Protein AF-A0A7V9SRX5-F1 (afdb_monomer_lite)

Sequence (151 aa):
MKETKEEQTEQKQNTNKTEKTLLGTDTEKGVWEKAAETVAGDNKLMGTVLKLILSPITLLVGVGALIYAFVKIKTQKDEIEKLKTENLKLKDDYTELEEDFEKVKKKYKKIKTLTETESESPLLGIGITNSKSLIPINQPEKKKTYETAYL

Structure (mmCIF, N/CA/C/O backbone):
data_AF-A0A7V9SRX5-F1
#
_entry.id   AF-A0A7V9SRX5-F1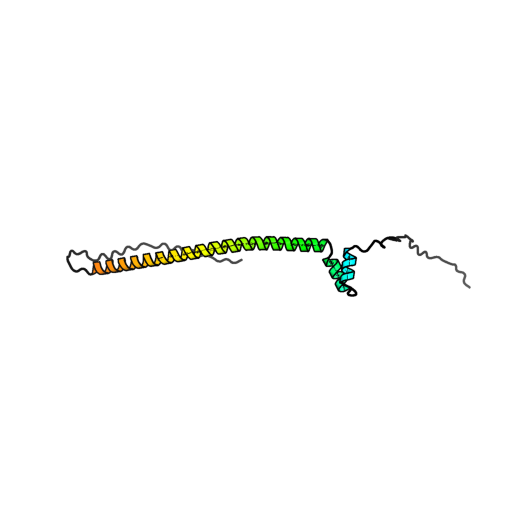
#
loop_
_atom_site.group_PDB
_atom_site.id
_atom_site.type_symbol
_atom_site.label_atom_id
_atom_site.label_alt_id
_atom_site.label_comp_id
_atom_site.label_asym_id
_atom_site.label_entity_id
_atom_site.label_seq_id
_atom_site.pdbx_PDB_ins_code
_atom_site.Cartn_x
_atom_site.Cartn_y
_atom_site.Cartn_z
_atom_site.occupancy
_atom_site.B_iso_or_equiv
_atom_site.auth_seq_id
_atom_site.auth_comp_id
_atom_site.auth_asym_id
_atom_site.auth_atom_id
_atom_site.pdbx_PDB_model_num
ATOM 1 N N . MET A 1 1 ? 91.224 10.830 -50.559 1.00 37.91 1 MET A N 1
ATOM 2 C CA . MET A 1 1 ? 90.696 11.083 -49.202 1.00 37.91 1 MET A CA 1
ATOM 3 C C . MET A 1 1 ? 89.285 10.507 -49.164 1.00 37.91 1 MET A C 1
ATOM 5 O O . MET A 1 1 ? 88.472 10.952 -49.957 1.00 37.91 1 MET A O 1
ATOM 9 N N . LYS A 1 2 ? 89.065 9.514 -48.288 1.00 42.66 2 LYS A N 1
ATOM 10 C CA . LYS A 1 2 ? 87.791 8.884 -47.877 1.00 42.66 2 LYS A CA 1
ATOM 11 C C . LYS A 1 2 ? 87.038 7.995 -48.887 1.00 42.66 2 LYS A C 1
ATOM 13 O O . LYS A 1 2 ? 86.152 8.439 -49.603 1.00 42.66 2 LYS A O 1
ATOM 18 N N . GLU A 1 3 ? 87.360 6.702 -48.819 1.00 40.22 3 GLU A N 1
ATOM 19 C CA . GLU A 1 3 ? 86.377 5.609 -48.850 1.00 40.22 3 GLU A CA 1
ATOM 20 C C . GLU A 1 3 ? 85.419 5.716 -47.646 1.00 40.22 3 GLU A C 1
ATOM 22 O O . GLU A 1 3 ? 85.787 6.348 -46.653 1.00 40.22 3 GLU A O 1
ATOM 27 N N . THR A 1 4 ? 84.242 5.077 -47.733 1.00 40.41 4 THR A N 1
ATOM 28 C CA . THR A 1 4 ? 83.486 4.306 -46.700 1.00 40.41 4 THR A CA 1
ATOM 29 C C . THR A 1 4 ? 82.001 4.359 -47.099 1.00 40.41 4 THR A C 1
ATOM 31 O O . THR A 1 4 ? 81.384 5.416 -47.036 1.00 40.41 4 THR A O 1
ATOM 34 N N . LYS A 1 5 ? 81.509 3.352 -47.830 1.00 41.03 5 LYS A N 1
ATOM 35 C CA . LYS A 1 5 ? 80.802 2.153 -47.333 1.00 41.03 5 LYS A CA 1
ATOM 36 C C . LYS A 1 5 ? 79.458 2.467 -46.671 1.00 41.03 5 LYS A C 1
ATOM 38 O O . LYS A 1 5 ? 79.394 3.009 -45.575 1.00 41.03 5 LYS A O 1
ATOM 43 N N . GLU A 1 6 ? 78.417 2.055 -47.388 1.00 42.28 6 GLU A N 1
ATOM 44 C CA . GLU A 1 6 ? 77.093 1.726 -46.880 1.00 42.28 6 GLU A CA 1
ATOM 45 C C . GLU A 1 6 ? 77.218 0.786 -45.677 1.00 42.28 6 GLU A C 1
ATOM 47 O O . GLU A 1 6 ? 77.866 -0.259 -45.765 1.00 42.28 6 GLU A O 1
ATOM 52 N N . GLU A 1 7 ? 76.574 1.140 -44.570 1.00 35.91 7 GLU A N 1
ATOM 53 C CA . GLU A 1 7 ? 76.259 0.194 -43.509 1.00 35.91 7 GLU A CA 1
ATOM 54 C C . GLU A 1 7 ? 74.784 0.355 -43.150 1.00 35.91 7 GLU A C 1
ATOM 56 O O . GLU A 1 7 ? 74.303 1.428 -42.780 1.00 35.91 7 GLU A O 1
ATOM 61 N N . GLN A 1 8 ? 74.064 -0.742 -43.362 1.00 38.22 8 GLN A N 1
ATOM 62 C CA . GLN A 1 8 ? 72.699 -0.968 -42.933 1.00 38.22 8 GLN A CA 1
ATOM 63 C C . GLN A 1 8 ? 72.590 -0.784 -41.419 1.00 38.22 8 GLN A C 1
ATOM 65 O O . GLN A 1 8 ? 73.414 -1.282 -40.657 1.00 38.22 8 GLN A O 1
ATOM 70 N N . THR A 1 9 ? 71.494 -0.192 -40.962 1.00 36.19 9 THR A N 1
ATOM 71 C CA . THR A 1 9 ? 70.931 -0.586 -39.671 1.00 36.19 9 THR A CA 1
ATOM 72 C C . THR A 1 9 ? 69.476 -0.944 -39.898 1.00 36.19 9 THR A C 1
ATOM 74 O O . THR A 1 9 ? 68.632 -0.109 -40.215 1.00 36.19 9 THR A O 1
ATOM 77 N N . GLU A 1 10 ? 69.232 -2.246 -39.822 1.00 43.88 10 GLU A N 1
ATOM 78 C CA . GLU A 1 10 ? 67.935 -2.891 -39.867 1.00 43.88 10 GLU A CA 1
ATOM 79 C C . GLU A 1 10 ? 67.009 -2.294 -38.799 1.00 43.88 10 GLU A C 1
ATOM 81 O O . GLU A 1 10 ? 67.254 -2.442 -37.603 1.00 43.88 10 GLU A O 1
ATOM 86 N N . GLN A 1 11 ? 65.885 -1.701 -39.208 1.00 35.72 11 GLN A N 1
ATOM 87 C CA . GLN A 1 11 ? 64.719 -1.616 -38.333 1.00 35.72 11 GLN A CA 1
ATOM 88 C C . GLN A 1 11 ? 63.674 -2.614 -38.816 1.00 35.72 11 GLN A C 1
ATOM 90 O O . GLN A 1 11 ? 62.729 -2.327 -39.547 1.00 35.72 11 GLN A O 1
ATOM 95 N N . LYS A 1 12 ? 63.916 -3.853 -38.399 1.00 45.59 12 LYS A N 1
ATOM 96 C CA . LYS A 1 12 ? 62.998 -4.977 -38.469 1.00 45.59 12 LYS A CA 1
ATOM 97 C C . LYS A 1 12 ? 61.847 -4.702 -37.498 1.00 45.59 12 LYS A C 1
ATOM 99 O O . LYS A 1 12 ? 61.930 -5.065 -36.329 1.00 45.59 12 LYS A O 1
ATOM 104 N N . GLN A 1 13 ? 60.765 -4.083 -37.965 1.00 35.81 13 GLN A N 1
ATOM 105 C CA . GLN A 1 13 ? 59.482 -4.184 -37.272 1.00 35.81 13 GLN A CA 1
ATOM 106 C C . GLN A 1 13 ? 58.455 -4.830 -38.194 1.00 35.81 13 GLN A C 1
ATOM 108 O O . GLN A 1 13 ? 57.885 -4.220 -39.092 1.00 35.81 13 GLN A O 1
ATOM 113 N N . ASN A 1 14 ? 58.312 -6.131 -37.946 1.00 34.66 14 ASN A N 1
ATOM 114 C CA . ASN A 1 14 ? 57.335 -7.061 -38.481 1.00 34.66 14 ASN A CA 1
ATOM 115 C C . ASN A 1 14 ? 56.010 -6.397 -38.867 1.00 34.66 14 ASN A C 1
ATOM 117 O O . ASN A 1 14 ? 55.209 -6.000 -38.021 1.00 34.66 14 ASN A O 1
ATOM 121 N N . THR A 1 15 ? 55.753 -6.406 -40.167 1.00 44.22 15 THR A N 1
ATOM 122 C CA . THR A 1 15 ? 54.417 -6.410 -40.740 1.00 44.22 15 THR A CA 1
ATOM 123 C C . THR A 1 15 ? 53.714 -7.681 -40.265 1.00 44.22 15 THR A C 1
ATOM 125 O O . THR A 1 15 ? 53.922 -8.754 -40.819 1.00 44.22 15 THR A O 1
ATOM 128 N N . ASN A 1 16 ? 52.878 -7.582 -39.234 1.00 38.97 16 ASN A N 1
ATOM 129 C CA . ASN A 1 16 ? 51.808 -8.550 -39.042 1.00 38.97 16 ASN A CA 1
ATOM 130 C C . ASN A 1 16 ? 50.482 -7.811 -39.107 1.00 38.97 16 ASN A C 1
ATOM 132 O O . ASN A 1 16 ? 50.088 -7.080 -38.201 1.00 38.97 16 ASN A O 1
ATOM 136 N N . LYS A 1 17 ? 49.833 -8.014 -40.255 1.00 51.44 17 LYS A N 1
ATOM 137 C CA . LYS A 1 17 ? 48.425 -7.755 -40.505 1.00 51.44 17 LYS A CA 1
ATOM 138 C C . LYS A 1 17 ? 47.605 -8.138 -39.279 1.00 51.44 17 LYS A C 1
ATOM 140 O O . LYS A 1 17 ? 47.476 -9.305 -38.925 1.00 51.44 17 LYS A O 1
ATOM 145 N N . THR A 1 18 ? 46.945 -7.157 -38.697 1.00 42.66 18 THR A N 1
ATOM 146 C CA . THR A 1 18 ? 45.568 -7.357 -38.262 1.00 42.66 18 THR A CA 1
ATOM 147 C C . THR A 1 18 ? 44.767 -6.219 -38.866 1.00 42.66 18 THR A C 1
ATOM 149 O O . THR A 1 18 ? 44.219 -5.362 -38.184 1.00 42.66 18 THR A O 1
ATOM 152 N N . GLU A 1 19 ? 44.703 -6.236 -40.200 1.00 39.06 19 GLU A N 1
ATOM 153 C CA . GLU A 1 19 ? 43.474 -5.878 -40.896 1.00 39.06 19 GLU A CA 1
ATOM 154 C C . GLU A 1 19 ? 42.388 -6.809 -40.351 1.00 39.06 19 GLU A C 1
ATOM 156 O O . GLU A 1 19 ? 42.064 -7.848 -40.922 1.00 39.06 19 GLU A O 1
AT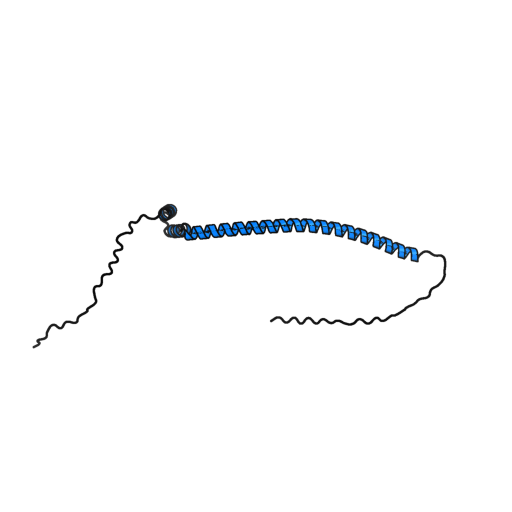OM 161 N N . LYS A 1 20 ? 41.819 -6.449 -39.198 1.00 43.00 20 LYS A N 1
ATOM 162 C CA . LYS A 1 20 ? 40.458 -6.853 -38.891 1.00 43.00 20 LYS A CA 1
ATOM 163 C C . LYS A 1 20 ? 39.576 -5.915 -39.696 1.00 43.00 20 LYS A C 1
ATOM 165 O O . LYS A 1 20 ? 38.911 -5.031 -39.166 1.00 43.00 20 LYS A O 1
ATOM 170 N N . THR A 1 21 ? 39.618 -6.114 -41.008 1.00 46.81 21 THR A N 1
ATOM 171 C CA . THR A 1 21 ? 38.537 -5.751 -41.898 1.00 46.81 21 THR A CA 1
ATOM 172 C C . THR A 1 21 ? 37.352 -6.583 -41.424 1.00 46.81 21 THR A C 1
ATOM 174 O O . THR A 1 21 ? 37.097 -7.678 -41.916 1.00 46.81 21 THR A O 1
ATOM 177 N N . LEU A 1 22 ? 36.638 -6.086 -40.410 1.00 39.81 22 LEU A N 1
ATOM 178 C CA . LEU A 1 22 ? 35.232 -6.414 -40.220 1.00 39.81 22 LEU A CA 1
ATOM 179 C C . LEU A 1 22 ? 34.484 -5.708 -41.355 1.00 39.81 22 LEU A C 1
ATOM 181 O O . LEU A 1 22 ? 33.805 -4.702 -41.184 1.00 39.81 22 LEU A O 1
ATOM 185 N N . LEU A 1 23 ? 34.719 -6.236 -42.556 1.00 48.41 23 LEU A N 1
ATOM 186 C CA . LEU A 1 23 ? 33.841 -6.130 -43.699 1.00 48.41 23 LEU A CA 1
ATOM 187 C C . LEU A 1 23 ? 32.514 -6.723 -43.233 1.00 48.41 23 LEU A C 1
ATOM 189 O O . LEU A 1 23 ? 32.396 -7.934 -43.056 1.00 48.41 23 LEU A O 1
ATOM 193 N N . GLY A 1 24 ? 31.559 -5.836 -42.976 1.00 48.75 24 GLY A N 1
ATOM 194 C CA . GLY A 1 24 ? 30.178 -6.191 -42.690 1.00 48.75 24 GLY A CA 1
ATOM 195 C C . GLY A 1 24 ? 29.661 -5.650 -41.367 1.00 48.75 24 GLY A C 1
ATOM 196 O O . GLY A 1 24 ? 29.430 -6.428 -40.455 1.00 48.75 24 GLY A O 1
ATOM 197 N N . THR A 1 25 ? 29.381 -4.347 -41.302 1.00 43.28 25 THR A N 1
ATOM 198 C CA . THR A 1 25 ? 28.169 -3.868 -40.620 1.00 43.28 25 THR A CA 1
ATOM 199 C C . THR A 1 25 ? 27.589 -2.665 -41.364 1.00 43.28 25 THR A C 1
ATOM 201 O O . THR A 1 25 ? 27.415 -1.592 -40.800 1.00 43.28 25 THR A O 1
ATOM 204 N N . ASP A 1 26 ? 27.237 -2.872 -42.633 1.00 46.56 26 ASP A N 1
ATOM 205 C CA . ASP A 1 26 ? 26.000 -2.281 -43.172 1.00 46.56 26 ASP A CA 1
ATOM 206 C C . ASP A 1 26 ? 24.811 -3.205 -42.811 1.00 46.56 26 ASP A C 1
ATOM 208 O O . ASP A 1 26 ? 23.878 -3.441 -43.571 1.00 46.56 26 ASP A O 1
ATOM 212 N N . THR A 1 27 ? 24.885 -3.826 -41.629 1.00 47.53 27 THR A N 1
ATOM 213 C CA . THR A 1 27 ? 23.803 -4.578 -41.007 1.00 47.53 27 THR A CA 1
ATOM 214 C C . THR A 1 27 ? 22.855 -3.564 -40.407 1.00 47.53 27 THR A C 1
ATOM 216 O O . THR A 1 27 ? 23.118 -3.019 -39.337 1.00 47.53 27 THR A O 1
ATOM 219 N N . GLU A 1 28 ? 21.803 -3.277 -41.168 1.00 57.53 28 GLU A N 1
ATOM 220 C CA . GLU A 1 28 ? 20.478 -2.863 -40.717 1.00 57.53 28 GLU A CA 1
ATOM 221 C C . GLU A 1 28 ? 20.436 -2.339 -39.276 1.00 57.53 28 GLU A C 1
ATOM 223 O O . GLU A 1 28 ? 20.330 -3.115 -38.325 1.00 57.53 28 GLU A O 1
ATOM 228 N N . LYS A 1 29 ? 20.460 -1.007 -39.111 1.00 63.12 29 LYS A N 1
ATOM 229 C CA . LYS A 1 29 ? 20.099 -0.380 -37.830 1.00 63.12 29 LYS A CA 1
ATOM 230 C C . LYS A 1 29 ? 18.835 -1.054 -37.301 1.00 63.12 29 LYS A C 1
ATOM 232 O O . LYS A 1 29 ? 17.812 -1.070 -38.001 1.00 63.12 29 LYS A O 1
ATOM 237 N N . GLY A 1 30 ? 18.918 -1.613 -36.095 1.00 70.31 30 GLY A N 1
ATOM 238 C CA . GLY A 1 30 ? 17.805 -2.325 -35.480 1.00 70.31 30 GLY A CA 1
ATOM 239 C C . GLY A 1 30 ? 16.569 -1.427 -35.411 1.00 70.31 30 GLY A C 1
ATOM 240 O O . GLY A 1 30 ? 16.685 -0.208 -35.281 1.00 70.31 30 GLY A O 1
ATOM 241 N N . VAL A 1 31 ? 15.374 -2.017 -35.492 1.00 77.81 31 VAL A N 1
ATOM 242 C CA . VAL A 1 31 ? 14.086 -1.287 -35.480 1.00 77.81 31 VAL A CA 1
ATOM 243 C C . VAL A 1 31 ? 14.024 -0.251 -34.345 1.00 77.81 31 VAL A C 1
ATOM 245 O O . VAL A 1 31 ? 13.563 0.871 -34.540 1.00 77.81 31 VAL A O 1
ATOM 248 N N . TRP A 1 32 ? 14.583 -0.595 -33.185 1.00 76.75 32 TRP A N 1
ATOM 249 C CA . TRP A 1 32 ? 14.666 0.259 -32.000 1.00 76.75 32 TRP A CA 1
ATOM 250 C C . TRP A 1 32 ? 15.616 1.449 -32.150 1.00 76.75 32 TRP A C 1
ATOM 252 O O . TRP A 1 32 ? 15.304 2.547 -31.694 1.00 76.75 32 TRP A O 1
ATOM 262 N N . GLU A 1 33 ? 16.750 1.272 -32.828 1.00 77.19 33 GLU A N 1
ATOM 263 C CA . GLU A 1 33 ? 17.661 2.381 -33.110 1.00 77.19 33 GLU A CA 1
ATOM 264 C C . GLU A 1 33 ? 17.069 3.352 -34.128 1.00 77.19 33 GLU A C 1
ATOM 266 O O . GLU A 1 33 ? 17.203 4.562 -33.954 1.00 77.19 33 GLU A O 1
ATOM 271 N N . LYS A 1 34 ? 16.366 2.840 -35.147 1.00 81.56 34 LYS A N 1
ATOM 272 C CA . LYS A 1 34 ? 15.650 3.677 -36.123 1.00 81.56 34 LYS A CA 1
ATOM 273 C C . LYS A 1 34 ? 14.535 4.485 -35.460 1.00 81.56 34 LYS A C 1
ATOM 275 O O . LYS A 1 34 ? 14.363 5.662 -35.773 1.00 81.56 34 LYS A O 1
ATOM 280 N N . ALA A 1 35 ? 13.807 3.883 -34.519 1.00 78.19 35 ALA A N 1
ATOM 281 C CA . ALA A 1 35 ? 12.792 4.581 -33.736 1.00 78.19 35 ALA A CA 1
ATOM 282 C C . ALA A 1 35 ? 13.412 5.672 -32.846 1.00 78.19 35 ALA A C 1
ATOM 284 O O . ALA A 1 35 ? 12.930 6.803 -32.840 1.00 78.19 35 ALA A O 1
ATOM 285 N N . ALA A 1 36 ? 14.516 5.370 -32.157 1.00 79.62 36 ALA A N 1
ATOM 286 C CA . ALA A 1 36 ? 15.224 6.345 -31.331 1.00 79.62 36 ALA A CA 1
ATOM 287 C C . ALA A 1 36 ? 15.741 7.542 -32.147 1.00 79.62 36 ALA A C 1
ATOM 289 O O . ALA A 1 36 ? 15.605 8.683 -31.714 1.00 79.62 36 ALA A O 1
ATOM 290 N N . GLU A 1 37 ? 16.294 7.294 -33.336 1.00 79.38 37 GLU A N 1
ATOM 291 C CA . GLU A 1 37 ? 16.784 8.342 -34.241 1.00 79.38 37 GLU A CA 1
ATOM 292 C C . GLU A 1 37 ? 15.642 9.179 -34.834 1.00 79.38 37 GLU A C 1
ATOM 294 O O . GLU A 1 37 ? 15.750 10.400 -34.900 1.00 79.38 37 GLU A O 1
ATOM 299 N N . THR A 1 38 ? 14.515 8.550 -35.180 1.00 80.50 38 THR A N 1
ATOM 300 C CA . THR A 1 38 ? 13.324 9.251 -35.695 1.00 80.50 38 THR A CA 1
ATOM 301 C C . THR A 1 38 ? 12.717 10.182 -34.642 1.00 80.50 38 THR A C 1
ATOM 303 O O . THR A 1 38 ? 12.302 11.292 -34.961 1.00 80.50 38 THR A O 1
ATOM 306 N N . VAL A 1 39 ? 12.679 9.750 -33.379 1.00 80.25 39 VAL A N 1
ATOM 307 C CA . VAL A 1 39 ? 12.115 10.540 -32.272 1.00 80.25 39 VAL A CA 1
ATOM 308 C C . VAL A 1 39 ? 13.082 11.625 -31.791 1.00 80.25 39 VAL A C 1
ATOM 310 O O . VAL A 1 39 ? 12.647 12.693 -31.366 1.00 80.25 39 VAL A O 1
ATOM 313 N N . ALA A 1 40 ? 14.391 11.380 -31.854 1.00 83.56 40 ALA A N 1
ATOM 314 C CA . ALA A 1 40 ? 15.393 12.351 -31.428 1.00 83.56 40 ALA A CA 1
ATOM 315 C C . ALA A 1 40 ? 15.674 13.458 -32.456 1.00 83.56 40 ALA A C 1
ATOM 317 O O . ALA A 1 40 ? 16.159 14.526 -32.066 1.00 83.56 40 ALA A O 1
ATOM 318 N N . GLY A 1 41 ? 15.394 13.213 -33.742 1.00 82.44 41 GLY A N 1
ATOM 319 C CA . GLY A 1 41 ? 15.733 14.134 -34.826 1.00 82.44 41 GLY A CA 1
ATOM 320 C C . GLY A 1 41 ? 17.229 14.465 -34.823 1.00 82.44 41 GLY A C 1
ATOM 321 O O . GLY A 1 41 ? 18.070 13.582 -34.663 1.00 82.44 41 GLY A O 1
ATOM 322 N N . ASP A 1 42 ? 17.570 15.751 -34.919 1.00 84.69 42 ASP A N 1
ATOM 323 C CA . ASP A 1 42 ? 18.968 16.213 -34.925 1.00 84.69 42 ASP A CA 1
ATOM 324 C C . ASP A 1 42 ? 19.618 16.259 -33.529 1.00 84.69 42 ASP A C 1
ATOM 326 O O . ASP A 1 42 ? 20.826 16.498 -33.394 1.00 84.69 42 ASP A O 1
ATOM 330 N N . ASN A 1 43 ? 18.853 16.022 -32.457 1.00 84.12 43 ASN A N 1
ATOM 331 C CA . ASN A 1 43 ? 19.385 16.093 -31.103 1.00 84.12 43 ASN A CA 1
ATOM 332 C C . ASN A 1 43 ? 20.103 14.790 -30.715 1.00 84.12 43 ASN A C 1
ATOM 334 O O . ASN A 1 43 ? 19.516 13.860 -30.155 1.00 84.12 43 ASN A O 1
ATOM 338 N N . LYS A 1 44 ? 21.419 14.753 -30.954 1.00 82.00 44 LYS A N 1
ATOM 339 C CA . LYS A 1 44 ? 22.299 13.608 -30.636 1.00 82.00 44 LYS A CA 1
ATOM 340 C C . LYS A 1 44 ? 22.217 13.145 -29.178 1.00 82.00 44 LYS A C 1
ATOM 342 O O . LYS A 1 44 ? 22.340 11.949 -28.898 1.00 82.00 44 LYS A O 1
ATOM 347 N N . LEU A 1 45 ? 22.007 14.078 -28.252 1.00 85.00 45 LEU A N 1
ATOM 348 C CA . LEU A 1 45 ? 21.911 13.775 -26.826 1.00 85.00 45 LEU A CA 1
ATOM 349 C C . LEU A 1 45 ? 20.612 13.014 -26.540 1.00 85.00 45 LEU A C 1
ATOM 351 O O . LEU A 1 45 ? 20.627 11.980 -25.875 1.00 85.00 45 LEU A O 1
ATOM 355 N N . MET A 1 46 ? 19.515 13.452 -27.158 1.00 83.50 46 MET A N 1
ATOM 356 C CA . MET A 1 46 ? 18.223 12.788 -27.029 1.00 83.50 46 MET A CA 1
ATOM 357 C C . MET A 1 46 ? 18.199 11.428 -27.735 1.00 83.50 46 MET A C 1
ATOM 359 O O . MET A 1 46 ? 17.654 10.473 -27.193 1.00 83.50 46 MET A O 1
ATOM 363 N N . GLY A 1 47 ? 18.894 11.282 -28.867 1.00 83.81 47 GLY A N 1
ATOM 364 C CA . GLY A 1 47 ? 19.048 9.990 -29.548 1.00 83.81 47 GLY A CA 1
ATOM 365 C C . GLY A 1 47 ? 19.773 8.958 -28.690 1.00 83.81 47 GLY A C 1
ATOM 366 O O . GLY A 1 47 ? 19.366 7.800 -28.634 1.00 83.81 47 GLY A O 1
ATOM 367 N N . THR A 1 48 ? 20.801 9.385 -27.955 1.00 85.19 48 THR A N 1
ATOM 368 C CA . THR A 1 48 ? 21.549 8.509 -27.042 1.00 85.19 48 THR A CA 1
ATOM 369 C C . THR A 1 48 ? 20.692 8.086 -25.848 1.00 85.19 48 THR A C 1
ATOM 371 O O . THR A 1 48 ? 20.667 6.909 -25.491 1.00 85.19 48 THR A O 1
ATOM 374 N N . VAL A 1 49 ? 19.939 9.022 -25.264 1.00 84.19 49 VAL A N 1
ATOM 375 C CA . VAL A 1 49 ? 19.019 8.740 -24.151 1.00 84.19 49 VAL A CA 1
ATOM 376 C C . VAL A 1 49 ? 17.880 7.822 -24.594 1.00 84.19 49 VAL A C 1
ATOM 378 O O . VAL A 1 49 ? 17.572 6.865 -23.891 1.00 84.19 49 VAL A O 1
ATOM 381 N N . LEU A 1 50 ? 17.293 8.040 -25.773 1.00 84.50 50 LEU A N 1
ATOM 382 C CA . LEU A 1 50 ? 16.255 7.159 -26.306 1.00 84.50 50 LEU A CA 1
ATOM 383 C C . LEU A 1 50 ? 16.781 5.759 -26.607 1.00 84.50 50 LEU A C 1
ATOM 385 O O . LEU A 1 50 ? 16.116 4.796 -26.242 1.00 84.50 50 LEU A O 1
ATOM 389 N N . LYS A 1 51 ? 17.971 5.620 -27.203 1.00 84.38 51 LYS A N 1
ATOM 390 C CA . LYS A 1 51 ? 18.599 4.302 -27.401 1.00 84.38 51 LYS A CA 1
ATOM 391 C C . LYS A 1 51 ? 18.849 3.593 -26.072 1.00 84.38 51 LYS A C 1
ATOM 393 O O . LYS A 1 51 ? 18.650 2.385 -25.981 1.00 84.38 51 LYS A O 1
ATOM 398 N N . LEU A 1 52 ? 19.244 4.343 -25.043 1.00 85.44 52 LEU A N 1
ATOM 399 C CA . LEU A 1 52 ? 19.422 3.797 -23.706 1.00 85.44 52 LEU A CA 1
ATOM 400 C C . LEU A 1 52 ? 18.088 3.356 -23.105 1.00 85.44 52 LEU A C 1
ATOM 402 O O . LEU A 1 52 ? 18.026 2.239 -22.630 1.00 85.44 52 LEU A O 1
ATOM 406 N N . ILE A 1 53 ? 17.031 4.173 -23.154 1.00 84.25 53 ILE A N 1
ATOM 407 C CA . ILE A 1 53 ? 15.711 3.854 -22.577 1.00 84.25 53 ILE A CA 1
ATOM 408 C C . ILE A 1 53 ? 15.029 2.701 -23.325 1.00 84.25 53 ILE A C 1
ATOM 410 O O . ILE A 1 53 ? 14.448 1.825 -22.685 1.00 84.25 53 ILE A O 1
ATOM 414 N N . LEU A 1 54 ? 15.126 2.683 -24.657 1.00 83.38 54 LEU A N 1
ATOM 415 C CA . LEU A 1 54 ? 14.569 1.645 -25.534 1.00 83.38 54 LEU A CA 1
ATOM 416 C C . LEU A 1 54 ? 15.431 0.378 -25.582 1.00 83.38 54 LEU A C 1
ATOM 418 O O . LEU A 1 54 ? 15.072 -0.577 -26.272 1.00 83.38 54 LEU A O 1
ATOM 422 N N . SER A 1 55 ? 16.559 0.348 -24.868 1.00 85.06 55 SER A N 1
ATOM 423 C CA . SER A 1 55 ? 17.353 -0.865 -24.742 1.00 85.06 55 SER A CA 1
ATOM 424 C C . SER A 1 55 ? 16.503 -1.972 -24.105 1.00 85.06 55 SER A C 1
ATOM 426 O O . SER A 1 55 ? 15.797 -1.734 -23.121 1.00 85.06 55 SER A O 1
ATOM 428 N N . PRO A 1 56 ? 16.576 -3.217 -24.601 1.00 84.31 56 PRO A N 1
ATOM 429 C CA . PRO A 1 56 ? 15.859 -4.335 -23.994 1.00 84.31 56 PRO A CA 1
ATOM 430 C C . PRO A 1 56 ? 16.135 -4.477 -22.490 1.00 84.31 56 PRO A C 1
ATOM 432 O O . PRO A 1 56 ? 15.238 -4.811 -21.722 1.00 84.31 56 PRO A O 1
ATOM 435 N N . ILE A 1 57 ? 17.358 -4.168 -22.048 1.00 87.44 57 ILE A N 1
ATOM 436 C CA . ILE A 1 57 ? 17.764 -4.280 -20.641 1.00 87.44 57 ILE A CA 1
ATOM 437 C C . ILE A 1 57 ? 17.055 -3.230 -19.779 1.00 87.44 57 ILE A C 1
ATOM 439 O O . ILE A 1 57 ? 16.514 -3.560 -18.727 1.00 87.44 57 ILE A O 1
ATOM 443 N N . THR A 1 58 ? 17.025 -1.969 -20.209 1.00 87.69 58 THR A N 1
ATOM 444 C CA . THR A 1 58 ? 16.371 -0.888 -19.454 1.00 87.69 58 THR A CA 1
ATOM 445 C C . THR A 1 58 ? 14.862 -1.050 -19.433 1.00 87.69 58 THR A C 1
ATOM 447 O O . THR A 1 58 ? 14.247 -0.762 -18.409 1.00 87.69 58 THR A O 1
ATOM 450 N N . LEU A 1 59 ? 14.266 -1.564 -20.512 1.00 88.62 59 LEU A N 1
ATOM 451 C CA . LEU A 1 59 ? 12.849 -1.915 -20.536 1.00 88.62 59 LEU A CA 1
ATOM 452 C C . LEU A 1 59 ? 12.538 -3.035 -19.539 1.00 88.62 59 LEU A C 1
ATOM 454 O O . LEU A 1 59 ? 11.589 -2.905 -18.769 1.00 88.62 59 LEU A O 1
ATOM 458 N N . LEU A 1 60 ? 13.356 -4.091 -19.481 1.00 90.31 60 LEU A N 1
ATOM 459 C CA . LEU A 1 60 ? 13.190 -5.165 -18.495 1.00 90.31 60 LEU A CA 1
ATOM 460 C C . LEU A 1 60 ? 13.322 -4.652 -17.056 1.00 90.31 60 LEU A C 1
ATOM 462 O O . LEU A 1 60 ? 12.489 -4.980 -16.212 1.00 90.31 60 LEU A O 1
ATOM 466 N N . VAL A 1 61 ? 14.324 -3.813 -16.780 1.00 92.88 61 VAL A N 1
ATOM 467 C CA . VAL A 1 61 ? 14.506 -3.191 -15.457 1.00 92.88 61 VAL A CA 1
ATOM 468 C C . VAL A 1 61 ? 13.324 -2.281 -15.112 1.00 92.88 61 VAL A C 1
ATOM 470 O O . VAL A 1 61 ? 12.799 -2.358 -14.002 1.00 92.88 61 VAL A O 1
ATOM 473 N N . GLY A 1 62 ? 12.862 -1.462 -16.059 1.00 91.06 62 GLY A N 1
ATOM 474 C CA . GLY A 1 62 ? 11.717 -0.571 -15.874 1.00 91.06 62 GLY A CA 1
ATOM 475 C C . GLY A 1 62 ? 10.423 -1.333 -15.588 1.00 91.06 62 GLY A C 1
ATOM 476 O O . GLY A 1 62 ? 9.718 -1.019 -14.630 1.00 91.06 62 GLY A O 1
ATOM 477 N N . VAL A 1 63 ? 10.138 -2.385 -16.359 1.00 92.50 63 VAL A N 1
ATOM 478 C CA . VAL A 1 63 ? 8.969 -3.251 -16.144 1.00 92.50 63 VAL A CA 1
ATOM 479 C C . VAL A 1 63 ? 9.074 -3.988 -14.807 1.00 92.50 63 VAL A C 1
ATOM 481 O O . VAL A 1 63 ? 8.100 -4.023 -14.057 1.00 92.50 63 VAL A O 1
ATOM 484 N N . GLY A 1 64 ? 10.251 -4.513 -14.455 1.00 92.69 64 GLY A N 1
ATOM 485 C CA . GLY A 1 64 ? 10.482 -5.159 -13.160 1.00 92.69 64 GLY A CA 1
ATOM 486 C C . GLY A 1 64 ? 10.242 -4.216 -11.977 1.00 92.69 64 GLY A C 1
ATOM 487 O O . GLY A 1 64 ? 9.566 -4.587 -11.014 1.00 92.69 64 GLY A O 1
ATOM 488 N N . ALA A 1 65 ? 10.717 -2.971 -12.072 1.00 93.75 65 ALA A N 1
ATOM 489 C CA . ALA A 1 65 ? 10.485 -1.946 -11.057 1.00 93.75 65 ALA A CA 1
ATOM 490 C C . ALA A 1 65 ? 8.994 -1.591 -10.920 1.00 93.75 65 ALA A C 1
ATOM 492 O O . ALA A 1 65 ? 8.494 -1.471 -9.799 1.00 93.75 65 ALA A O 1
ATOM 493 N N . LEU A 1 66 ? 8.266 -1.477 -12.038 1.00 93.62 66 LEU A N 1
ATOM 494 C CA . LEU A 1 66 ? 6.821 -1.222 -12.034 1.00 93.62 66 LEU A CA 1
ATOM 495 C C . LEU A 1 66 ? 6.035 -2.372 -11.393 1.00 93.62 66 LEU A C 1
ATOM 497 O O . LEU A 1 66 ? 5.150 -2.122 -10.573 1.00 93.62 66 LEU A O 1
ATOM 501 N N . ILE A 1 67 ? 6.376 -3.623 -11.715 1.00 93.81 67 ILE A N 1
ATOM 502 C CA . ILE A 1 67 ? 5.743 -4.806 -11.115 1.00 93.81 67 ILE A CA 1
ATOM 503 C C . ILE A 1 67 ? 5.985 -4.826 -9.603 1.00 93.81 67 ILE A C 1
ATOM 505 O O . ILE A 1 67 ? 5.038 -4.998 -8.834 1.00 93.81 67 ILE A O 1
ATOM 509 N N . TYR A 1 68 ? 7.225 -4.598 -9.161 1.00 93.94 68 TYR A N 1
ATOM 510 C CA . TYR A 1 68 ? 7.558 -4.548 -7.737 1.00 93.94 68 TYR A CA 1
ATOM 511 C C . TYR A 1 68 ? 6.784 -3.447 -7.002 1.00 93.94 68 TYR A C 1
ATOM 513 O O . TYR A 1 68 ? 6.192 -3.701 -5.951 1.00 93.94 68 TYR A O 1
ATOM 521 N N . ALA A 1 69 ? 6.737 -2.238 -7.570 1.00 93.69 69 ALA A N 1
ATOM 522 C CA . ALA A 1 69 ? 5.974 -1.133 -7.001 1.00 93.69 69 ALA A CA 1
ATOM 523 C C . ALA A 1 69 ? 4.483 -1.482 -6.886 1.00 93.69 69 ALA A C 1
ATOM 525 O O . ALA A 1 69 ? 3.878 -1.248 -5.842 1.00 93.69 69 ALA A O 1
ATOM 526 N N . PHE A 1 70 ? 3.902 -2.102 -7.915 1.00 93.25 70 PHE A N 1
ATOM 527 C CA . PHE A 1 70 ? 2.495 -2.497 -7.910 1.00 93.25 70 PHE A CA 1
ATOM 528 C C . PHE A 1 70 ? 2.178 -3.551 -6.841 1.00 93.25 70 PHE A C 1
ATOM 530 O O . PHE A 1 70 ? 1.183 -3.419 -6.126 1.00 93.25 70 PHE A O 1
ATOM 537 N N . VAL A 1 71 ? 3.033 -4.568 -6.691 1.00 92.06 71 VAL A N 1
ATOM 538 C CA . VAL A 1 71 ? 2.899 -5.574 -5.624 1.00 92.06 71 VAL A CA 1
ATOM 539 C C . VAL A 1 71 ? 2.990 -4.910 -4.253 1.00 92.06 71 VAL A C 1
ATOM 541 O O . VAL A 1 71 ? 2.119 -5.124 -3.414 1.00 92.06 71 VAL A O 1
ATOM 544 N N . LYS A 1 72 ? 3.985 -4.041 -4.043 1.00 92.00 72 LYS A N 1
ATOM 545 C CA . LYS A 1 72 ? 4.172 -3.341 -2.768 1.00 92.00 72 LYS A CA 1
ATOM 546 C C . LYS A 1 72 ? 2.977 -2.448 -2.416 1.00 92.00 72 LYS A C 1
ATOM 548 O O . LYS A 1 72 ? 2.532 -2.458 -1.273 1.00 92.00 72 LYS A O 1
ATOM 553 N N . ILE A 1 73 ? 2.434 -1.716 -3.391 1.00 89.88 73 ILE A N 1
ATOM 554 C CA . ILE A 1 73 ? 1.242 -0.874 -3.206 1.00 89.88 73 ILE A CA 1
ATOM 555 C C . ILE A 1 73 ? 0.025 -1.727 -2.833 1.00 89.88 73 ILE A C 1
ATOM 557 O O . ILE A 1 73 ? -0.737 -1.333 -1.952 1.00 89.88 73 ILE A O 1
ATOM 561 N N . LYS A 1 74 ? -0.159 -2.897 -3.462 1.00 87.69 74 LYS A N 1
ATOM 562 C CA . LYS A 1 74 ? -1.242 -3.822 -3.097 1.00 87.69 74 LYS A CA 1
ATOM 563 C C . LYS A 1 74 ? -1.125 -4.293 -1.649 1.00 87.69 74 LYS A C 1
ATOM 565 O O . LYS A 1 74 ? -2.086 -4.152 -0.906 1.00 87.69 74 LYS A O 1
ATOM 570 N N . THR A 1 75 ? 0.051 -4.761 -1.234 1.00 88.38 75 THR A N 1
ATOM 571 C CA . THR A 1 75 ? 0.277 -5.205 0.151 1.00 88.38 75 THR A CA 1
ATOM 572 C C . THR A 1 75 ? 0.016 -4.084 1.158 1.00 88.38 75 THR A C 1
ATOM 574 O O . THR A 1 75 ? -0.698 -4.287 2.135 1.00 88.38 75 THR A O 1
ATOM 577 N N . GLN A 1 76 ? 0.517 -2.874 0.890 1.00 89.19 76 GLN A N 1
ATOM 578 C CA . GLN A 1 76 ? 0.266 -1.717 1.756 1.00 89.19 76 GLN A CA 1
ATOM 579 C C . GLN A 1 76 ? -1.220 -1.360 1.837 1.00 89.19 76 GLN A C 1
ATOM 581 O O . GLN A 1 76 ? -1.702 -0.965 2.895 1.00 89.19 76 GLN A O 1
ATOM 586 N N . LYS A 1 77 ? -1.961 -1.497 0.734 1.00 91.44 77 LYS A N 1
ATOM 587 C CA . LYS A 1 77 ? -3.401 -1.239 0.715 1.00 91.44 77 LYS A CA 1
ATOM 588 C C . LYS A 1 77 ? -4.156 -2.208 1.630 1.00 91.44 77 LYS A C 1
ATOM 590 O O . LYS A 1 77 ? -4.996 -1.749 2.400 1.00 91.44 77 LYS A O 1
ATOM 595 N N . ASP A 1 78 ? -3.828 -3.496 1.577 1.00 90.56 78 ASP A N 1
ATOM 596 C CA . ASP A 1 78 ? -4.466 -4.521 2.413 1.00 90.56 78 ASP A CA 1
ATOM 597 C C . ASP A 1 78 ? -4.164 -4.291 3.906 1.00 90.56 78 ASP A C 1
ATOM 599 O O . ASP A 1 78 ? -5.054 -4.386 4.753 1.00 90.56 78 ASP A O 1
ATOM 603 N N . GLU A 1 79 ? -2.924 -3.916 4.239 1.00 91.25 79 GLU A N 1
ATOM 604 C CA . GLU A 1 79 ? -2.534 -3.548 5.607 1.00 91.25 79 GLU A CA 1
ATOM 605 C C . GLU A 1 79 ? -3.288 -2.310 6.111 1.00 91.25 79 GLU A C 1
ATOM 607 O O . GLU A 1 79 ? -3.791 -2.306 7.236 1.00 91.25 79 GLU A O 1
ATOM 612 N N . ILE A 1 80 ? -3.415 -1.273 5.278 1.00 92.12 80 ILE A N 1
ATOM 613 C CA . ILE A 1 80 ? -4.176 -0.061 5.615 1.00 92.12 80 ILE A CA 1
ATOM 614 C C . ILE A 1 80 ? -5.655 -0.391 5.829 1.00 92.12 80 ILE A C 1
ATOM 616 O O . ILE A 1 80 ? -6.268 0.127 6.762 1.00 92.12 80 ILE A O 1
ATOM 620 N N . GLU A 1 81 ? -6.240 -1.242 4.987 1.00 91.94 81 GLU A N 1
ATOM 621 C CA . GLU A 1 81 ? -7.635 -1.659 5.125 1.00 91.94 81 GLU A CA 1
ATOM 622 C C . GLU A 1 81 ? -7.855 -2.424 6.434 1.00 91.94 81 GLU A C 1
ATOM 624 O O . GLU A 1 81 ? -8.758 -2.079 7.200 1.00 91.94 81 GLU A O 1
ATOM 629 N N . LYS A 1 82 ? -6.962 -3.365 6.759 1.00 93.81 82 LYS A N 1
ATOM 630 C CA . LYS A 1 82 ? -6.978 -4.083 8.038 1.00 93.81 82 LYS A CA 1
ATOM 631 C C . LYS A 1 82 ? -6.869 -3.129 9.232 1.00 93.81 82 LYS A C 1
ATOM 633 O O . LYS A 1 82 ? -7.699 -3.195 10.138 1.00 93.81 82 LYS A O 1
ATOM 638 N N . LEU A 1 83 ? -5.903 -2.208 9.218 1.00 93.06 83 LEU A N 1
ATOM 639 C CA . LEU A 1 83 ? -5.717 -1.215 10.284 1.00 93.06 83 LEU A CA 1
ATOM 640 C C . LEU A 1 83 ? -6.918 -0.274 10.427 1.00 93.06 83 LEU A C 1
ATOM 642 O O . LEU A 1 83 ? -7.229 0.171 11.533 1.00 93.06 83 LEU A O 1
ATOM 646 N N . LYS A 1 84 ? -7.607 0.038 9.326 1.00 93.81 84 LYS A N 1
ATOM 647 C CA . LYS A 1 84 ? -8.829 0.846 9.341 1.00 93.81 84 LYS A CA 1
ATOM 648 C C . LYS A 1 84 ? -9.981 0.094 10.007 1.00 93.81 84 LYS A C 1
ATOM 650 O O . LYS A 1 84 ? -10.698 0.689 10.809 1.00 93.81 84 LYS A O 1
ATOM 655 N N . THR A 1 85 ? -10.140 -1.196 9.715 1.00 94.56 85 THR A N 1
ATOM 656 C CA . THR A 1 85 ? -11.130 -2.053 10.383 1.00 94.56 85 THR A CA 1
ATOM 657 C C . THR A 1 85 ? -10.823 -2.219 11.870 1.00 94.56 85 THR A C 1
ATOM 659 O O . THR A 1 85 ? -11.733 -2.116 12.690 1.00 94.56 85 THR A O 1
ATOM 662 N N . GLU A 1 86 ? -9.559 -2.440 12.237 1.00 93.56 86 GLU A N 1
ATOM 663 C CA . GLU A 1 86 ? -9.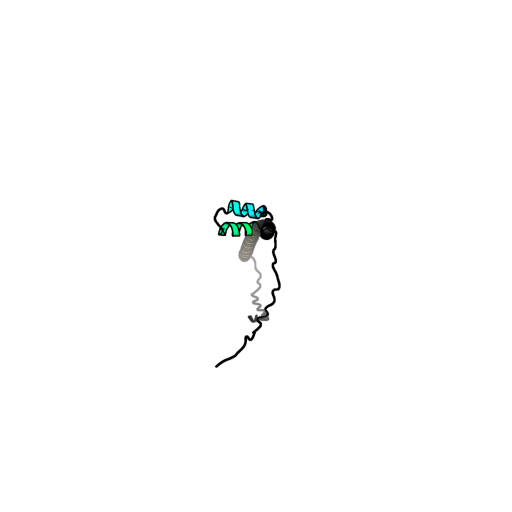143 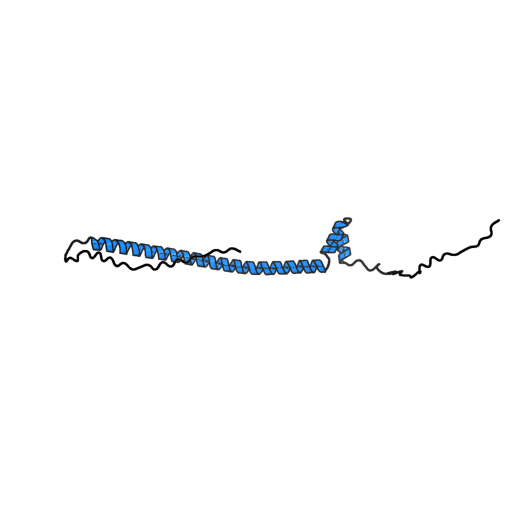-2.557 13.640 1.00 93.56 86 GLU A CA 1
ATOM 664 C C . GLU A 1 86 ? -9.350 -1.248 14.412 1.00 93.56 86 GLU A C 1
ATOM 666 O O . GLU A 1 86 ? -9.900 -1.283 15.507 1.00 93.56 86 GLU A O 1
ATOM 671 N N . ASN A 1 87 ? -9.013 -0.089 13.832 1.00 92.62 87 ASN A N 1
ATOM 672 C CA . ASN A 1 87 ? -9.296 1.210 14.456 1.00 92.62 87 ASN A CA 1
ATOM 673 C C . ASN A 1 87 ? -10.793 1.453 14.667 1.00 92.62 87 ASN A C 1
ATOM 675 O O . ASN A 1 87 ? -11.175 2.048 15.672 1.00 92.62 87 ASN A O 1
ATOM 679 N N . LEU A 1 88 ? -11.639 1.020 13.726 1.00 94.38 88 LEU A N 1
ATOM 680 C CA . LEU A 1 88 ? -13.086 1.154 13.875 1.00 94.38 88 LEU A CA 1
ATOM 681 C C . LEU A 1 88 ? -13.586 0.321 15.061 1.00 94.38 88 LEU A C 1
ATOM 683 O O . LEU A 1 88 ? -14.281 0.858 15.915 1.00 94.38 88 LEU A O 1
ATOM 687 N N . LYS A 1 89 ? -13.152 -0.942 15.162 1.00 94.00 89 LYS A N 1
ATOM 688 C CA . LYS A 1 89 ? -13.481 -1.804 16.308 1.00 94.00 89 LYS A CA 1
ATOM 689 C C . LYS A 1 89 ? -12.986 -1.220 17.625 1.00 94.00 89 LYS A C 1
ATOM 691 O O . LYS A 1 89 ? -13.742 -1.148 18.578 1.00 94.00 89 LYS A O 1
ATOM 696 N N . LEU A 1 90 ? -11.743 -0.742 17.659 1.00 94.44 90 LEU A N 1
ATOM 697 C CA . LEU A 1 90 ? -11.162 -0.167 18.869 1.00 94.44 90 LEU A CA 1
ATOM 698 C C . LEU A 1 90 ? -11.934 1.073 19.342 1.00 94.44 90 LEU A C 1
ATOM 700 O O . LEU A 1 90 ? -12.040 1.320 20.539 1.00 94.44 90 LEU A O 1
ATOM 704 N N . LYS A 1 91 ? -12.479 1.857 18.406 1.00 94.06 91 LYS A N 1
ATOM 705 C CA . LYS A 1 91 ? -13.336 3.002 18.720 1.00 94.06 91 LYS A CA 1
ATOM 706 C C . LYS A 1 91 ? -14.673 2.565 19.326 1.00 94.06 91 LYS A C 1
ATOM 708 O O . LYS A 1 91 ? -15.136 3.204 20.273 1.00 94.06 91 LYS A O 1
ATOM 713 N N . ASP A 1 92 ? -15.274 1.506 18.794 1.00 94.19 92 ASP A N 1
ATOM 714 C CA . ASP A 1 92 ? -16.512 0.940 19.336 1.00 94.19 92 ASP A CA 1
ATOM 715 C C . ASP A 1 92 ? -16.266 0.381 20.750 1.00 94.19 92 ASP A C 1
ATOM 717 O O . ASP A 1 92 ? -16.959 0.780 21.686 1.00 94.19 92 ASP A O 1
ATOM 721 N N . ASP A 1 93 ? -15.200 -0.407 20.936 1.00 94.75 93 ASP A N 1
ATOM 722 C CA . ASP A 1 93 ? -14.788 -0.956 22.238 1.00 94.75 93 ASP A CA 1
ATOM 723 C C . ASP A 1 93 ? -14.514 0.158 23.267 1.00 94.75 93 ASP A C 1
ATOM 725 O O . ASP A 1 93 ? -14.886 0.055 24.437 1.00 94.75 93 ASP A O 1
ATOM 729 N N . TYR A 1 94 ? -13.873 1.254 22.843 1.00 94.25 94 TYR A N 1
ATOM 730 C CA . TYR A 1 94 ? -13.617 2.403 23.715 1.00 94.25 94 TYR A CA 1
ATOM 731 C C . TYR A 1 94 ? -14.917 3.082 24.160 1.00 94.25 94 TYR A C 1
ATOM 733 O O . TYR A 1 94 ? -15.045 3.476 25.318 1.00 94.25 94 TYR A O 1
ATOM 741 N N . THR A 1 95 ? -15.890 3.189 23.253 1.00 94.38 95 THR A N 1
ATOM 742 C CA . THR A 1 95 ? -17.203 3.778 23.549 1.00 94.38 95 THR A CA 1
ATOM 743 C C . THR A 1 95 ? -17.970 2.916 24.553 1.00 94.38 95 THR A C 1
ATOM 745 O O . THR A 1 95 ? -18.512 3.442 25.525 1.00 94.38 95 THR A O 1
ATOM 748 N N . GLU A 1 96 ? -17.966 1.592 24.375 1.00 94.38 96 GLU A N 1
ATOM 749 C CA . GLU A 1 96 ? -18.586 0.654 25.320 1.00 94.38 96 GLU A CA 1
ATOM 750 C C . GLU A 1 96 ? -17.934 0.739 26.709 1.00 94.38 96 GLU A C 1
ATOM 752 O O . GLU A 1 96 ? -18.625 0.827 27.731 1.00 94.38 96 GLU A O 1
ATOM 757 N N . LEU A 1 97 ? -16.600 0.788 26.758 1.00 95.25 97 LEU A N 1
ATOM 758 C CA . LEU A 1 97 ? -15.864 0.905 28.013 1.00 95.25 97 LEU A CA 1
ATOM 759 C C . LEU A 1 97 ? -16.176 2.220 28.747 1.00 95.25 97 LEU A C 1
ATOM 761 O O . LEU A 1 97 ? -16.264 2.234 29.978 1.00 95.25 97 LEU A O 1
ATOM 765 N N . GLU A 1 98 ? -16.365 3.317 28.014 1.00 94.62 98 GLU A N 1
ATOM 766 C CA . GLU A 1 98 ? -16.747 4.611 28.583 1.00 94.62 98 GLU A CA 1
ATOM 767 C C . GLU A 1 98 ? -18.162 4.580 29.187 1.00 94.62 98 GLU A C 1
ATOM 769 O O . GLU A 1 98 ? -18.372 5.067 30.306 1.00 94.62 98 GLU A O 1
ATOM 774 N N . GLU A 1 99 ? -19.121 3.929 28.521 1.00 95.19 99 GLU A N 1
ATOM 775 C CA . GLU A 1 99 ? -20.461 3.714 29.083 1.00 95.19 99 GLU A CA 1
ATOM 776 C C . GLU A 1 99 ? -20.422 2.886 30.373 1.00 95.19 99 GLU A C 1
ATOM 778 O O . GLU A 1 99 ? -21.095 3.211 31.363 1.00 95.19 99 GLU A O 1
ATOM 783 N N . ASP A 1 100 ? -19.636 1.814 30.384 1.00 94.88 100 ASP A N 1
ATOM 784 C CA . ASP A 1 100 ? -19.486 0.957 31.556 1.00 94.88 100 ASP A CA 1
ATOM 785 C C . ASP A 1 100 ? -18.796 1.679 32.712 1.00 94.88 100 ASP A C 1
ATOM 787 O O . ASP A 1 100 ? -19.217 1.547 33.870 1.00 94.88 100 ASP A O 1
ATOM 791 N N . PHE A 1 101 ? -17.813 2.526 32.414 1.00 94.88 101 PHE A N 1
ATOM 792 C CA . PHE A 1 101 ? -17.181 3.378 33.412 1.00 94.88 101 PHE A CA 1
ATOM 793 C C . PHE A 1 101 ? -18.185 4.341 34.062 1.00 94.88 101 PHE A C 1
ATOM 795 O O . PHE A 1 101 ? -18.233 4.444 35.295 1.00 94.88 101 PHE A O 1
ATOM 802 N N . GLU A 1 102 ? -19.057 4.989 33.284 1.00 95.06 102 GLU A N 1
ATOM 803 C CA . GLU A 1 102 ? -20.115 5.849 33.833 1.00 95.06 102 GLU A CA 1
ATOM 804 C C . GLU A 1 102 ? -21.142 5.058 34.666 1.00 95.06 102 GLU A C 1
ATOM 806 O O . GLU A 1 102 ? -21.548 5.501 35.753 1.00 95.06 102 GLU A O 1
ATOM 811 N N . LYS A 1 103 ? -21.512 3.837 34.251 1.00 94.62 103 LYS A N 1
ATOM 812 C CA . LYS A 1 103 ? -22.368 2.947 35.066 1.00 94.62 103 LYS A CA 1
ATOM 813 C C . LYS A 1 103 ? -21.712 2.626 36.411 1.00 94.62 103 LYS A C 1
ATOM 815 O O . LYS A 1 103 ? -22.382 2.701 37.449 1.00 94.62 103 LYS A O 1
ATOM 820 N N . VAL A 1 104 ? -20.424 2.283 36.418 1.00 94.69 104 VAL A N 1
ATOM 821 C CA . VAL A 1 104 ? -19.663 1.985 37.643 1.00 94.69 104 VAL A CA 1
ATOM 822 C C . VAL A 1 104 ? -19.557 3.220 38.531 1.00 94.69 104 VAL A C 1
ATOM 824 O O . VAL A 1 104 ? -19.850 3.138 39.724 1.00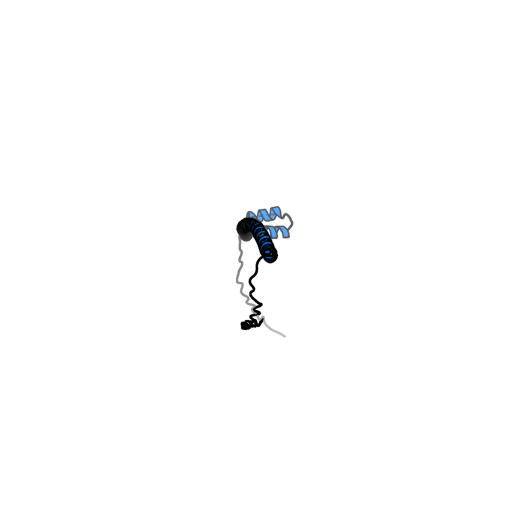 94.69 104 VAL A O 1
ATOM 827 N N . LYS A 1 105 ? -19.239 4.384 37.968 1.00 94.44 105 LYS A N 1
ATOM 828 C CA . LYS A 1 105 ? -19.166 5.659 38.694 1.00 94.44 105 LYS A CA 1
ATOM 829 C C . LYS A 1 105 ? -20.499 6.026 39.346 1.00 94.44 105 LYS A C 1
ATOM 831 O O . LYS A 1 105 ? -20.532 6.429 40.513 1.00 94.44 105 LYS A O 1
ATOM 836 N N . LYS A 1 106 ? -21.619 5.815 38.648 1.00 94.75 106 LYS A N 1
ATOM 837 C CA . LYS A 1 106 ? -22.967 6.009 39.205 1.00 94.75 106 LYS A CA 1
ATOM 838 C C . LYS A 1 106 ? -23.262 5.035 40.348 1.00 94.75 106 LYS A C 1
ATOM 840 O O . LYS A 1 106 ? -23.816 5.456 41.365 1.00 94.75 106 LYS A O 1
ATOM 845 N N . LYS A 1 107 ? -22.889 3.756 40.210 1.00 92.94 107 LYS A N 1
ATOM 846 C CA . LYS A 1 107 ? -23.007 2.755 41.290 1.00 92.94 107 LYS A CA 1
ATOM 847 C C . LYS A 1 107 ? -22.153 3.141 42.500 1.00 92.94 107 LYS A C 1
ATOM 849 O O . LYS A 1 107 ? -22.668 3.148 43.612 1.00 92.94 107 LYS A O 1
ATOM 854 N N . TYR A 1 108 ? -20.903 3.540 42.281 1.00 91.81 108 TYR A N 1
ATOM 855 C CA . TYR A 1 108 ? -19.997 3.997 43.333 1.00 91.81 108 TYR A CA 1
ATOM 856 C C . TYR A 1 108 ? -20.567 5.200 44.088 1.00 91.81 108 TYR A C 1
ATOM 858 O O . TYR A 1 108 ? -20.618 5.184 45.314 1.00 91.81 108 TYR A O 1
ATOM 866 N N . LYS A 1 109 ? -21.079 6.211 43.370 1.00 92.00 109 LYS A N 1
ATOM 867 C CA . LYS A 1 109 ? -21.713 7.381 43.995 1.00 92.00 109 LYS A CA 1
ATOM 868 C C . LYS A 1 109 ? -22.891 6.979 44.884 1.00 92.00 109 LYS A C 1
ATOM 870 O O . LYS A 1 109 ? -22.974 7.476 45.998 1.00 92.00 109 LYS A O 1
ATOM 875 N N . LYS A 1 110 ? -23.755 6.066 44.416 1.00 90.19 110 LYS A N 1
ATOM 876 C CA . LYS A 1 110 ? -24.884 5.543 45.205 1.00 90.19 110 LYS A CA 1
ATOM 877 C C . LYS A 1 110 ? -24.423 4.834 46.477 1.00 90.19 110 LYS A C 1
ATOM 879 O O . LYS A 1 110 ? -24.969 5.111 47.539 1.00 90.19 110 LYS A O 1
ATOM 884 N N . ILE A 1 111 ? -23.430 3.949 46.370 1.00 87.56 111 ILE A N 1
ATOM 885 C CA . ILE A 1 111 ? -22.873 3.228 47.524 1.00 87.56 111 ILE A CA 1
ATOM 886 C C . ILE A 1 111 ? -22.291 4.225 48.524 1.00 87.56 111 ILE A C 1
ATOM 888 O O . ILE A 1 111 ? -22.656 4.172 49.690 1.00 87.56 111 ILE A O 1
ATOM 892 N N . LYS A 1 112 ? -21.480 5.182 48.056 1.00 85.69 112 LYS A N 1
ATOM 893 C CA . LYS A 1 112 ? -20.887 6.219 48.905 1.00 85.69 112 LYS A CA 1
ATOM 894 C C . LYS A 1 112 ? -21.954 6.991 49.690 1.00 85.69 112 LYS A C 1
ATOM 896 O O . LYS A 1 112 ? -21.841 7.097 50.907 1.00 85.69 112 LYS A O 1
ATOM 901 N N . THR A 1 113 ? -23.013 7.453 49.019 1.00 80.38 113 THR A N 1
ATOM 902 C CA . THR A 1 113 ? -24.125 8.145 49.692 1.00 80.38 113 THR A CA 1
ATOM 903 C C . THR A 1 113 ? -24.878 7.256 50.678 1.00 80.38 113 THR A C 1
ATOM 905 O O . THR A 1 113 ? -25.299 7.758 51.712 1.00 80.38 113 THR A O 1
ATOM 908 N N . LEU A 1 114 ? -25.047 5.959 50.393 1.00 76.81 114 LEU A N 1
ATOM 909 C CA . LEU A 1 114 ? -25.704 5.022 51.311 1.00 76.81 114 LEU A CA 1
ATOM 910 C C . LEU A 1 114 ? -24.862 4.786 52.569 1.00 76.81 114 LEU A C 1
ATOM 912 O O . LEU A 1 114 ? -25.398 4.873 53.662 1.00 76.81 114 LEU A O 1
ATOM 916 N N . THR A 1 115 ? -23.547 4.591 52.444 1.00 69.00 115 THR A N 1
ATOM 917 C CA . THR A 1 115 ? -22.662 4.477 53.618 1.00 69.00 115 THR A CA 1
ATOM 918 C C . THR A 1 115 ? -22.586 5.765 54.442 1.00 69.00 115 THR A C 1
ATOM 920 O O . THR A 1 115 ? -22.433 5.697 55.656 1.00 69.00 115 THR A O 1
ATOM 923 N N . GLU A 1 116 ? -22.713 6.937 53.812 1.00 63.25 116 GLU A N 1
ATOM 924 C CA . GLU A 1 116 ? -22.771 8.221 54.528 1.00 63.25 116 GLU A CA 1
ATOM 925 C C . GLU A 1 116 ? -24.135 8.427 55.223 1.00 63.25 116 GLU A C 1
ATOM 927 O O . GLU A 1 116 ? -24.169 8.881 56.360 1.00 63.25 116 GLU A O 1
ATOM 932 N N . THR A 1 117 ? -25.255 8.023 54.609 1.00 57.62 117 THR A N 1
ATOM 933 C CA . THR A 1 117 ? -26.605 8.162 55.209 1.00 57.62 117 THR A CA 1
ATOM 934 C C . THR A 1 117 ? -26.949 7.084 56.240 1.00 57.62 117 THR A C 1
ATOM 936 O O . THR A 1 117 ? -27.694 7.356 57.180 1.00 57.62 117 THR A O 1
ATOM 939 N N . GLU A 1 118 ? -26.383 5.881 56.136 1.00 49.34 118 GLU A N 1
ATOM 940 C CA . GLU A 1 118 ? -26.506 4.840 57.165 1.00 49.34 118 GLU A CA 1
ATOM 941 C C . GLU A 1 118 ? -25.703 5.205 58.430 1.00 49.34 118 GLU A C 1
ATOM 943 O O . GLU A 1 118 ? -26.124 4.895 59.542 1.00 49.34 118 GLU A O 1
ATOM 948 N N . SER A 1 119 ? -24.612 5.971 58.280 1.00 46.97 119 SER A N 1
ATOM 949 C CA . SER A 1 119 ? -23.860 6.555 59.401 1.00 46.97 119 SER A CA 1
ATOM 950 C C . SER A 1 119 ? -24.613 7.679 60.134 1.00 46.97 119 SER A C 1
ATOM 952 O O . SER A 1 119 ? -24.216 8.034 61.244 1.00 46.97 119 SER A O 1
ATOM 954 N N . GLU A 1 120 ? -25.669 8.249 59.543 1.00 40.09 120 GLU A N 1
ATOM 955 C CA . GLU A 1 120 ? -26.434 9.376 60.103 1.00 40.09 120 GLU A CA 1
ATOM 956 C C . GLU A 1 120 ? -27.828 8.987 60.628 1.00 40.09 120 GLU A C 1
ATOM 958 O O . GLU A 1 120 ? -28.579 9.863 61.053 1.00 40.09 120 GLU A O 1
ATOM 963 N N . SER A 1 121 ? -28.196 7.698 60.666 1.00 37.94 121 SER A N 1
ATOM 964 C CA . SER A 1 121 ? -29.423 7.272 61.362 1.00 37.94 121 SER A CA 1
ATOM 965 C C . SER A 1 121 ? -29.243 7.332 62.889 1.00 37.94 121 SER A C 1
ATOM 967 O O . SER A 1 121 ? -28.426 6.586 63.435 1.00 37.94 121 SER A O 1
ATOM 969 N N . PRO A 1 122 ? -30.010 8.165 63.624 1.00 51.94 122 PRO A N 1
ATOM 970 C CA . PRO A 1 122 ? -29.952 8.224 65.076 1.00 51.94 122 PRO A CA 1
ATOM 971 C C . PRO A 1 122 ? -31.041 7.322 65.679 1.00 51.94 122 PRO A C 1
ATOM 973 O O . PRO A 1 122 ? -32.205 7.697 65.657 1.00 51.94 122 PRO A O 1
ATOM 976 N N . LEU A 1 123 ? -30.658 6.144 66.190 1.00 44.62 123 LEU A N 1
ATOM 977 C CA . LEU A 1 123 ? -31.331 5.236 67.158 1.00 44.62 123 LEU A CA 1
ATOM 978 C C . LEU A 1 123 ? -30.875 3.807 66.793 1.00 44.62 123 LEU A C 1
ATOM 980 O O . LEU A 1 123 ? -31.055 3.400 65.657 1.00 44.62 123 LEU A O 1
ATOM 984 N N . LEU A 1 124 ? -30.302 2.944 67.628 1.00 44.00 124 LEU A N 1
ATOM 985 C CA . LEU A 1 124 ? -30.264 2.763 69.077 1.00 44.00 124 LEU A CA 1
ATOM 986 C C . LEU A 1 124 ? -28.947 2.037 69.406 1.00 44.00 124 LEU A C 1
ATOM 988 O O . LEU A 1 124 ? -28.442 1.260 68.601 1.00 44.00 124 LEU A O 1
ATOM 992 N N . GLY A 1 125 ? -28.387 2.323 70.581 1.00 46.38 125 GLY A N 1
ATOM 993 C CA . GLY A 1 125 ? -27.022 1.957 70.945 1.00 46.38 125 GLY A CA 1
ATOM 994 C C . GLY A 1 125 ? -26.696 0.463 71.005 1.00 46.38 125 GLY A C 1
ATOM 995 O O . GLY A 1 125 ? -27.557 -0.385 71.192 1.00 46.38 125 GLY A O 1
ATOM 996 N N . ILE A 1 126 ? -25.402 0.173 70.903 1.00 41.19 126 ILE A N 1
ATOM 997 C CA . ILE A 1 126 ? -24.541 -0.367 71.967 1.00 41.19 126 ILE A CA 1
ATOM 998 C C . ILE A 1 126 ? -23.106 -0.174 71.462 1.00 41.19 126 ILE A C 1
ATOM 1000 O O . ILE A 1 126 ? -22.795 -0.433 70.302 1.00 41.19 126 ILE A O 1
ATOM 1004 N N . GLY A 1 127 ? -22.260 0.396 72.317 1.00 47.56 127 GLY A N 1
ATOM 1005 C CA . GLY A 1 127 ? -20.932 0.859 71.945 1.00 47.56 127 GLY A CA 1
ATOM 1006 C C . GLY A 1 127 ? -19.986 -0.256 71.519 1.00 47.56 127 GLY A C 1
ATOM 1007 O O . GLY A 1 127 ? -19.953 -1.317 72.133 1.00 47.56 127 GLY A O 1
ATOM 1008 N N . ILE A 1 128 ? -19.134 0.048 70.540 1.00 39.56 128 ILE A N 1
ATOM 1009 C CA . ILE A 1 128 ? -17.802 -0.545 70.456 1.00 39.56 128 ILE A CA 1
ATOM 1010 C C . ILE A 1 128 ? -16.817 0.593 70.206 1.00 39.56 128 ILE A C 1
ATOM 1012 O O . ILE A 1 128 ? -16.856 1.315 69.215 1.00 39.56 128 ILE A O 1
ATOM 1016 N N . THR A 1 129 ? -15.983 0.774 71.215 1.00 45.06 129 THR A N 1
ATOM 1017 C CA . THR A 1 129 ? -14.904 1.739 71.344 1.00 45.06 129 THR A CA 1
ATOM 1018 C C . THR A 1 129 ? -13.855 1.590 70.247 1.00 45.06 129 THR A C 1
ATOM 1020 O O . THR A 1 129 ? -13.473 0.475 69.899 1.00 45.06 129 THR A O 1
ATOM 1023 N N . ASN A 1 130 ? -13.328 2.733 69.806 1.00 49.84 130 ASN A N 1
ATOM 1024 C CA . ASN A 1 130 ? -12.031 2.929 69.157 1.00 49.84 130 ASN A CA 1
ATOM 1025 C C . ASN A 1 130 ? -11.042 1.760 69.333 1.00 49.84 130 ASN A C 1
ATOM 1027 O O . ASN A 1 130 ? -10.405 1.639 70.379 1.00 49.84 130 ASN A O 1
ATOM 1031 N N . SER A 1 131 ? -10.812 0.974 68.283 1.00 43.09 131 SER A N 1
ATOM 1032 C CA . SER A 1 131 ? -9.597 0.170 68.148 1.00 43.09 131 SER A CA 1
ATOM 1033 C C . SER A 1 131 ? -8.730 0.770 67.046 1.00 43.09 131 SER A C 1
ATOM 1035 O O . SER A 1 131 ? -8.706 0.352 65.891 1.00 43.09 131 SER A O 1
ATOM 1037 N N . LYS A 1 132 ? -7.962 1.784 67.450 1.00 51.16 132 LYS A N 1
ATOM 1038 C CA . LYS A 1 132 ? -6.723 2.185 66.785 1.00 51.16 132 LYS A CA 1
ATOM 1039 C C . LYS A 1 132 ? -5.745 1.007 66.877 1.00 51.16 132 LYS A C 1
ATOM 1041 O O . LYS A 1 132 ? -4.894 0.962 67.756 1.00 51.16 132 LYS A O 1
ATOM 1046 N N . SER A 1 133 ? -5.920 0.022 66.004 1.00 41.78 133 SER A N 1
ATOM 1047 C CA . SER A 1 133 ? -5.017 -1.112 65.832 1.00 41.78 133 SER A CA 1
ATOM 1048 C C . SER A 1 133 ? -4.016 -0.753 64.736 1.00 41.78 133 SER A C 1
ATOM 1050 O O . SER A 1 133 ? -4.234 -0.974 63.548 1.00 41.78 133 SER A O 1
ATOM 1052 N N . LEU A 1 134 ? -2.934 -0.097 65.156 1.00 50.88 134 LEU A N 1
ATOM 1053 C CA . LEU A 1 134 ? -1.698 0.008 64.390 1.00 50.88 134 LEU A CA 1
ATOM 1054 C C . LEU A 1 134 ? -1.116 -1.404 64.248 1.00 50.88 134 LEU A C 1
ATOM 1056 O O . LEU A 1 134 ? -0.512 -1.915 65.186 1.00 50.88 134 LEU A O 1
ATOM 1060 N N . ILE A 1 135 ? -1.275 -2.022 63.080 1.00 48.34 135 ILE A N 1
ATOM 1061 C CA . ILE A 1 135 ? -0.435 -3.153 62.679 1.00 48.34 135 ILE A CA 1
ATOM 1062 C C . ILE A 1 135 ? 0.634 -2.587 61.735 1.00 48.34 135 ILE A C 1
ATOM 1064 O O . ILE A 1 135 ? 0.286 -2.146 60.638 1.00 48.34 135 ILE A O 1
ATOM 1068 N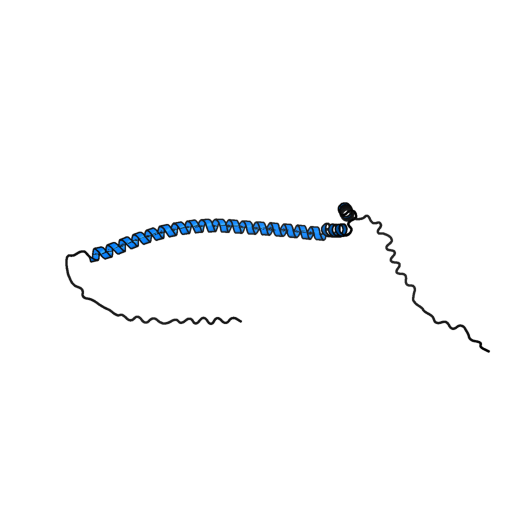 N . PRO A 1 136 ? 1.924 -2.559 62.117 1.00 51.84 136 PRO A N 1
ATOM 1069 C CA . PRO A 1 136 ? 2.988 -2.220 61.189 1.00 51.84 136 PRO A CA 1
ATOM 1070 C C . PRO A 1 136 ? 3.270 -3.460 60.337 1.00 51.84 136 PRO A C 1
ATOM 1072 O O . PRO A 1 136 ? 3.842 -4.436 60.816 1.00 51.84 136 PRO A O 1
ATOM 1075 N N . ILE A 1 137 ? 2.855 -3.445 59.071 1.00 46.88 137 ILE A N 1
ATOM 1076 C CA . ILE A 1 137 ? 3.284 -4.463 58.109 1.00 46.88 137 ILE A CA 1
ATOM 1077 C C . ILE A 1 137 ? 4.421 -3.863 57.282 1.00 46.88 137 ILE A C 1
ATOM 1079 O O . ILE A 1 137 ? 4.217 -2.965 56.468 1.00 46.88 137 ILE A O 1
ATOM 1083 N N . ASN A 1 138 ? 5.628 -4.360 57.562 1.00 52.25 138 ASN A N 1
ATOM 1084 C CA . ASN A 1 138 ? 6.881 -4.095 56.860 1.00 52.25 138 ASN A CA 1
ATOM 1085 C C . ASN A 1 138 ? 6.709 -4.141 55.332 1.00 52.25 138 ASN A C 1
ATOM 1087 O O . ASN A 1 138 ? 6.365 -5.182 54.772 1.00 52.25 138 ASN A O 1
ATOM 1091 N N . GLN A 1 139 ? 7.041 -3.041 54.653 1.00 47.31 139 GLN A N 1
ATOM 1092 C CA . GLN A 1 139 ? 7.368 -3.046 53.227 1.00 47.31 139 GLN A CA 1
ATOM 1093 C C . GLN A 1 139 ? 8.790 -3.598 53.038 1.00 47.31 139 GLN A C 1
ATOM 1095 O O . GLN A 1 139 ? 9.731 -3.009 53.568 1.00 47.31 139 GLN A O 1
ATOM 1100 N N . PRO A 1 140 ? 9.011 -4.658 52.244 1.00 50.50 140 PRO A N 1
ATOM 1101 C CA . PRO A 1 140 ? 10.330 -4.900 51.684 1.00 50.50 140 PRO A CA 1
ATOM 1102 C C . PRO A 1 140 ? 10.543 -3.957 50.491 1.00 50.50 140 PRO A C 1
ATOM 1104 O O . PRO A 1 140 ? 9.922 -4.119 49.436 1.00 50.50 140 PRO A O 1
ATOM 1107 N N . GLU A 1 141 ? 11.433 -2.974 50.650 1.00 52.59 141 GLU A N 1
ATOM 1108 C CA . GLU A 1 141 ? 11.977 -2.190 49.539 1.00 52.59 141 GLU A CA 1
ATOM 1109 C C . GLU A 1 141 ? 12.600 -3.136 48.499 1.00 52.59 141 GLU A C 1
ATOM 1111 O O . GLU A 1 141 ? 13.662 -3.717 48.718 1.00 52.59 141 GLU A O 1
ATOM 1116 N N . LYS A 1 142 ? 11.977 -3.272 47.326 1.00 52.59 142 LYS A N 1
ATOM 1117 C CA . LYS A 1 142 ? 12.671 -3.769 46.133 1.00 52.59 142 LYS A CA 1
ATOM 1118 C C . LYS A 1 142 ? 13.113 -2.572 45.303 1.00 52.59 142 LYS A C 1
ATOM 1120 O O . LYS A 1 142 ? 12.426 -2.167 44.369 1.00 52.59 142 LYS A O 1
ATOM 1125 N N . LYS A 1 143 ? 14.283 -2.023 45.632 1.00 54.41 143 LYS A N 1
ATOM 1126 C CA . LYS A 1 143 ? 15.044 -1.185 44.698 1.00 54.41 143 LYS A CA 1
ATOM 1127 C C . LYS A 1 143 ? 15.483 -2.077 43.536 1.00 54.41 143 LYS A C 1
ATOM 1129 O O . LYS A 1 143 ? 16.341 -2.937 43.707 1.00 54.41 143 LYS A O 1
ATOM 1134 N N . LYS A 1 144 ? 14.878 -1.905 42.360 1.00 52.09 144 LYS A N 1
ATOM 1135 C CA . LYS A 1 144 ? 15.498 -2.330 41.101 1.00 52.09 144 LYS A CA 1
ATOM 1136 C C . LYS A 1 144 ? 16.232 -1.126 40.533 1.00 52.09 144 LYS A C 1
ATOM 1138 O O . LYS A 1 144 ? 15.623 -0.241 39.942 1.00 52.09 144 LYS A O 1
ATOM 1143 N N . THR A 1 145 ? 17.535 -1.097 40.778 1.00 51.66 145 THR A N 1
ATOM 1144 C CA . THR A 1 145 ? 18.491 -0.290 40.026 1.00 51.66 145 THR A CA 1
ATOM 1145 C C . THR A 1 145 ? 18.460 -0.777 38.580 1.00 51.66 145 THR A C 1
ATOM 1147 O O . THR A 1 145 ? 18.743 -1.947 38.330 1.00 51.66 145 THR A O 1
ATOM 1150 N N . TYR A 1 146 ? 18.090 0.086 37.638 1.00 50.91 146 TYR A N 1
ATOM 1151 C CA . TYR A 1 146 ? 18.387 -0.138 36.227 1.00 50.91 146 TYR A CA 1
ATOM 1152 C C . TYR A 1 146 ? 19.598 0.730 35.899 1.00 50.91 146 TYR A C 1
ATOM 1154 O O . TYR A 1 146 ? 19.485 1.950 35.806 1.00 50.91 146 TYR A O 1
ATOM 1162 N N . GLU A 1 147 ? 20.766 0.101 35.794 1.00 53.50 147 GLU A N 1
ATOM 1163 C CA . GLU A 1 147 ? 21.918 0.709 35.138 1.00 53.50 147 GLU A CA 1
ATOM 1164 C C . GLU A 1 147 ? 21.628 0.760 33.635 1.00 53.50 147 GLU A C 1
ATOM 1166 O O . GLU A 1 147 ? 21.555 -0.264 32.957 1.00 53.50 147 GLU A O 1
ATOM 1171 N N . THR A 1 148 ? 21.433 1.962 33.104 1.00 54.62 148 THR A N 1
ATOM 1172 C CA . THR A 1 148 ? 21.550 2.235 31.671 1.00 54.62 148 THR A CA 1
ATOM 1173 C C . THR A 1 148 ? 23.029 2.309 31.312 1.00 54.62 148 THR A C 1
ATOM 1175 O O . THR A 1 148 ? 23.644 3.365 31.448 1.00 54.62 148 THR A O 1
ATOM 1178 N N . ALA A 1 149 ? 23.598 1.198 30.848 1.00 55.53 149 ALA A N 1
ATOM 1179 C CA . ALA A 1 149 ? 24.846 1.211 30.095 1.00 55.53 149 ALA A CA 1
ATOM 1180 C C . ALA A 1 149 ? 24.505 1.356 28.604 1.00 55.53 149 ALA A C 1
ATOM 1182 O O . ALA A 1 149 ? 24.036 0.411 27.975 1.00 55.53 149 ALA A O 1
ATOM 1183 N N . TYR A 1 150 ? 24.699 2.558 28.060 1.00 48.03 150 TYR A N 1
ATOM 1184 C CA . TYR A 1 150 ? 24.843 2.753 26.619 1.00 48.03 150 TYR A CA 1
ATOM 1185 C C . TYR A 1 150 ? 26.322 2.544 26.275 1.00 48.03 150 TYR A C 1
ATOM 1187 O O . TYR A 1 150 ? 27.170 3.307 26.741 1.00 48.03 150 TYR A O 1
ATOM 1195 N N . LEU A 1 151 ? 26.606 1.515 25.479 1.00 49.38 151 LEU A N 1
ATOM 1196 C CA . LEU A 1 151 ? 27.806 1.375 24.653 1.00 49.38 151 LEU A CA 1
ATOM 1197 C C . LEU A 1 151 ? 27.346 1.102 23.222 1.00 49.38 151 LEU A C 1
ATOM 1199 O O . LEU A 1 151 ? 26.453 0.238 23.066 1.00 49.38 151 LEU A O 1
#

Radius of gyration: 48.39 Å; chains: 1; bounding box: 122×25×121 Å

Secondary structure (DSSP, 8-state):
------------------------------HHHHHHHHHHTT-HHHHHHHHHHTSHHHHHHHHHHHHHHHHHHHHHHHHHHHHHHHHHHHHHHHHHHHHHHHHHHHHHHHHHHHHHHHTT-------------------------------

pLDDT: mean 70.43, std 21.82, range [34.66, 95.25]

Foldseek 3Di:
DDDDDDDDDDPDDDPDDPPPPPVDDVPDDPPQLVVLCVVCPPPPVSSVVSSVCSPPVNVVVVVVVVVVVVVVVVVVVVVVVVVVVVVVVVVVVVVVVVVVVVVVVVVVVVVVVVVVVVVVDDDDDDDDDDDPDDDDDDDDDPDDDDDPDDD